Protein AF-A0A2V7Z3J7-F1 (afdb_monomer_lite)

Sequence (137 aa):
MVGSPLYGVGLDGPSNAQALGGIGVHNMFLFTWVGAGVFGFLGLLIMVMSTGTSYIAAYRRSVRHEERTVILALATSFISFLVVALAQPVLFIRYGWVPAALLLPVRALQRARDQVIRREVALDHGILLQRHSKSPS

pLDDT: mean 85.46, std 11.09, range [45.66, 96.56]

Radius of gyration: 24.06 Å; chains: 1; bounding box: 73×1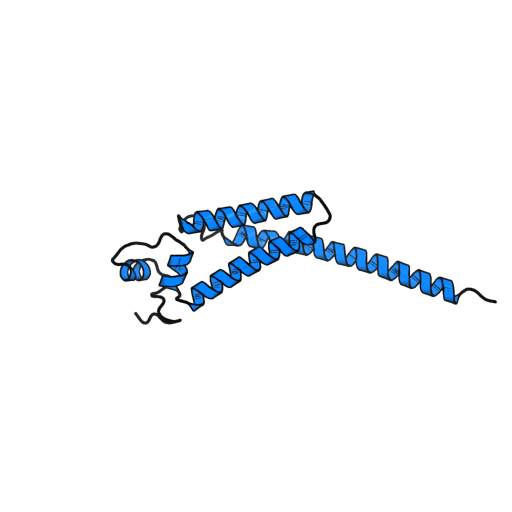6×64 Å

Foldseek 3Di:
DCQDVDRQQALDQVSLCVVVVNDGQFAQLVSQCNHNNPVSNVVVVCVVVVLVVLLVVLCVLDPDPVLNVLSVVLVVVLVVLNVNNRGGPPPPPVPSCPSSVVSVVSVVVSVVVVVVVVVVVVVVVVVVVVVVVPDDD

Structure (mmCIF, N/CA/C/O backbone):
data_AF-A0A2V7Z3J7-F1
#
_entry.id   AF-A0A2V7Z3J7-F1
#
loop_
_atom_site.group_PDB
_atom_site.id
_atom_site.type_symbol
_atom_site.label_atom_id
_atom_site.label_alt_id
_atom_site.label_comp_id
_atom_site.label_asym_id
_atom_site.label_entity_id
_atom_site.label_seq_id
_atom_site.pdbx_PDB_ins_code
_atom_site.Cartn_x
_atom_site.Cartn_y
_atom_site.Cartn_z
_atom_site.occupancy
_atom_site.B_iso_or_equiv
_atom_site.auth_seq_id
_atom_site.auth_comp_id
_atom_site.auth_asym_id
_atom_site.auth_atom_id
_atom_site.pdbx_PDB_model_num
ATOM 1 N N . MET A 1 1 ? 10.899 -7.258 -30.124 1.00 52.91 1 MET A N 1
ATOM 2 C CA . MET A 1 1 ? 10.028 -8.036 -29.215 1.00 52.91 1 MET A CA 1
ATOM 3 C C . MET A 1 1 ? 8.747 -7.242 -29.028 1.00 52.91 1 MET A C 1
ATOM 5 O O . MET A 1 1 ? 8.844 -6.028 -28.904 1.00 52.91 1 MET A O 1
ATOM 9 N N . VAL A 1 2 ? 7.568 -7.863 -29.139 1.00 45.66 2 VAL A N 1
ATOM 10 C CA . VAL A 1 2 ? 6.286 -7.129 -29.140 1.00 45.66 2 VAL A CA 1
ATOM 11 C C . VAL A 1 2 ? 5.938 -6.727 -27.704 1.00 45.66 2 VAL A C 1
ATOM 13 O O . VAL A 1 2 ? 5.271 -7.466 -26.989 1.00 45.66 2 VAL A O 1
ATOM 16 N N . GLY A 1 3 ? 6.450 -5.577 -27.265 1.00 59.88 3 GLY A N 1
ATOM 17 C CA . GLY A 1 3 ? 6.046 -4.945 -26.014 1.00 59.88 3 GLY A CA 1
ATOM 18 C C . GLY A 1 3 ? 4.669 -4.310 -26.171 1.00 59.88 3 GLY A C 1
ATOM 19 O O . GLY A 1 3 ? 4.458 -3.571 -27.129 1.00 59.88 3 GLY A O 1
ATOM 20 N N . SER A 1 4 ? 3.714 -4.645 -25.303 1.00 58.97 4 SER A N 1
ATOM 21 C CA . SER A 1 4 ? 2.326 -4.152 -25.353 1.00 58.97 4 SER A CA 1
ATOM 22 C C . SER A 1 4 ? 1.479 -4.642 -24.155 1.00 58.97 4 SER A C 1
ATOM 24 O O . SER A 1 4 ? 0.905 -5.721 -24.241 1.00 58.97 4 SER A O 1
ATOM 26 N N . PRO A 1 5 ? 1.394 -3.935 -23.013 1.00 61.47 5 PRO A N 1
ATOM 27 C CA . PRO A 1 5 ? 0.197 -3.189 -22.597 1.00 61.47 5 PRO A CA 1
ATOM 28 C C . PRO A 1 5 ? 0.411 -1.733 -22.101 1.00 61.47 5 PRO A C 1
ATOM 30 O O . PRO A 1 5 ? 0.537 -1.426 -20.914 1.00 61.47 5 PRO A O 1
ATOM 33 N N . LEU A 1 6 ? 0.292 -0.739 -22.973 1.00 55.09 6 LEU A 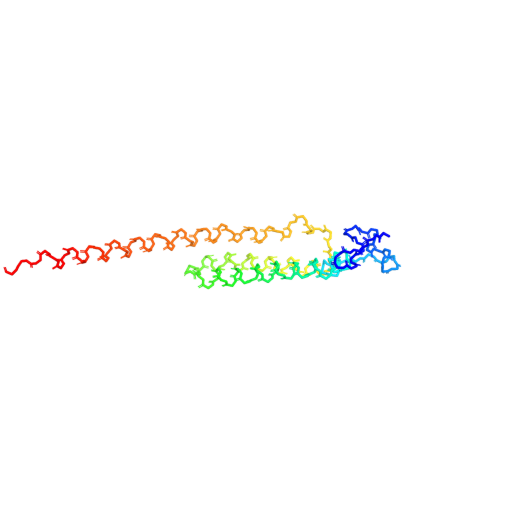N 1
ATOM 34 C CA . LEU A 1 6 ? 1.049 -0.665 -24.210 1.00 55.09 6 LEU A CA 1
ATOM 35 C C . LEU A 1 6 ? 2.544 -1.017 -24.032 1.00 55.09 6 LEU A C 1
ATOM 37 O O . LEU A 1 6 ? 2.968 -1.969 -23.407 1.00 55.09 6 LEU A O 1
ATOM 41 N N . TYR A 1 7 ? 3.404 -0.188 -24.573 1.00 65.19 7 TYR A N 1
ATOM 42 C CA . TYR A 1 7 ? 4.714 -0.622 -25.046 1.00 65.19 7 TYR A CA 1
ATOM 43 C C . TYR A 1 7 ? 5.815 -0.726 -23.985 1.00 65.19 7 TYR A C 1
ATOM 45 O O . TYR A 1 7 ? 6.975 -0.436 -24.258 1.00 65.19 7 TYR A O 1
ATOM 53 N N . GLY A 1 8 ? 5.460 -1.197 -22.792 1.00 81.75 8 GLY A N 1
ATOM 54 C CA . GLY A 1 8 ? 6.413 -1.819 -21.899 1.00 81.75 8 GLY A CA 1
ATOM 55 C C . GLY A 1 8 ? 7.276 -2.821 -22.663 1.00 81.75 8 GLY A C 1
ATOM 56 O O . GLY A 1 8 ? 6.760 -3.624 -23.442 1.00 81.75 8 GLY A O 1
ATOM 57 N N . VAL A 1 9 ? 8.588 -2.736 -22.485 1.00 89.19 9 VAL A N 1
ATOM 58 C CA . VAL A 1 9 ? 9.562 -3.472 -23.307 1.00 89.19 9 VAL A CA 1
ATOM 59 C C . VAL A 1 9 ? 9.789 -4.904 -22.828 1.00 89.19 9 VAL A C 1
ATOM 61 O O . VAL A 1 9 ? 10.494 -5.659 -23.488 1.00 89.19 9 VAL A O 1
ATOM 64 N N . GLY A 1 10 ? 9.168 -5.282 -21.709 1.00 85.88 10 GLY A N 1
ATOM 65 C CA . GLY A 1 10 ? 9.416 -6.525 -20.989 1.00 85.88 10 GLY A CA 1
ATOM 66 C C . GLY A 1 10 ? 9.838 -6.242 -19.549 1.00 85.88 10 GLY A C 1
ATOM 67 O O . GLY A 1 10 ? 10.507 -5.254 -19.259 1.00 85.88 10 GLY A O 1
ATOM 68 N N . LEU A 1 11 ? 9.426 -7.103 -18.616 1.00 83.75 11 LEU A N 1
ATOM 69 C CA . LEU A 1 11 ? 9.833 -7.031 -17.204 1.00 83.75 11 LEU A CA 1
ATOM 70 C C . LEU A 1 11 ? 11.184 -7.715 -16.940 1.00 83.75 11 LEU A C 1
ATOM 72 O O . LEU A 1 11 ? 11.573 -7.909 -15.790 1.00 83.75 11 LEU A O 1
ATOM 76 N N . ASP A 1 12 ? 11.905 -8.094 -17.990 1.00 83.44 12 ASP A N 1
ATOM 77 C CA . ASP A 1 12 ? 13.259 -8.609 -17.898 1.00 83.44 12 ASP A CA 1
ATOM 78 C C . ASP A 1 12 ? 14.286 -7.463 -17.919 1.00 83.44 12 ASP A C 1
ATOM 80 O O . ASP A 1 12 ? 14.109 -6.417 -18.553 1.00 83.44 12 ASP A O 1
ATOM 84 N N . GLY A 1 13 ? 15.371 -7.650 -17.165 1.00 77.44 13 GLY A N 1
ATOM 85 C CA . GLY A 1 13 ? 16.470 -6.685 -17.081 1.00 77.44 13 GLY A CA 1
ATOM 86 C C . GLY A 1 13 ? 17.099 -6.345 -18.442 1.00 77.44 13 GLY A C 1
ATOM 87 O O . GLY A 1 13 ? 17.301 -5.158 -18.701 1.00 77.44 13 GLY A O 1
ATOM 88 N N . PRO A 1 14 ? 17.376 -7.331 -19.322 1.00 83.81 14 PRO A N 1
ATOM 89 C CA . PRO A 1 14 ? 17.954 -7.082 -20.642 1.00 83.81 14 PRO A CA 1
ATOM 90 C C . PRO A 1 14 ? 17.092 -6.187 -21.536 1.00 83.81 14 PRO A C 1
ATOM 92 O O . PRO A 1 14 ? 17.616 -5.218 -22.082 1.00 83.81 14 PRO A O 1
ATOM 95 N N . SER A 1 15 ? 15.784 -6.442 -21.642 1.00 83.50 15 SER A N 1
ATOM 96 C CA . SER A 1 15 ? 14.899 -5.625 -22.483 1.00 83.50 15 SER A CA 1
ATOM 97 C C . SER A 1 15 ? 14.769 -4.189 -21.966 1.00 83.50 15 SER A C 1
ATOM 99 O O . SER A 1 15 ? 14.825 -3.245 -22.756 1.00 83.50 15 SER A O 1
ATOM 101 N N . ASN A 1 16 ? 14.693 -3.996 -20.642 1.00 82.94 16 ASN A N 1
ATOM 102 C CA . ASN A 1 16 ? 14.706 -2.661 -20.027 1.00 82.94 16 ASN A CA 1
ATOM 103 C C . ASN A 1 16 ? 16.023 -1.911 -20.260 1.00 82.94 16 ASN A C 1
ATOM 105 O O . ASN A 1 16 ? 16.005 -0.729 -20.597 1.00 82.94 16 ASN A O 1
ATOM 109 N N . ALA A 1 17 ? 17.165 -2.586 -20.096 1.00 84.88 17 ALA A N 1
ATOM 110 C CA . ALA A 1 17 ? 18.469 -1.975 -20.331 1.00 84.88 17 ALA A CA 1
ATOM 111 C C . ALA A 1 17 ? 18.643 -1.602 -21.810 1.00 84.88 17 ALA A C 1
ATOM 113 O O . ALA A 1 17 ? 19.098 -0.504 -22.121 1.00 84.88 17 ALA A O 1
ATOM 114 N N . GLN A 1 18 ? 18.225 -2.474 -22.732 1.00 87.12 18 GLN A N 1
ATOM 115 C CA . GLN A 1 18 ? 18.295 -2.216 -24.169 1.00 87.12 18 GLN A CA 1
ATOM 116 C C . GLN A 1 18 ? 17.438 -1.010 -24.580 1.00 87.12 18 GLN A C 1
ATOM 118 O O . GLN A 1 18 ? 17.880 -0.196 -25.390 1.00 87.12 18 GLN A O 1
ATOM 123 N N . ALA A 1 19 ? 16.256 -0.847 -23.981 1.00 84.19 19 ALA A N 1
ATOM 124 C CA . ALA A 1 19 ? 15.366 0.282 -24.244 1.00 84.19 19 ALA A CA 1
ATOM 125 C C . ALA A 1 19 ? 15.927 1.646 -23.804 1.00 84.19 19 ALA A C 1
ATOM 127 O O . ALA A 1 19 ? 15.494 2.678 -24.313 1.00 84.19 19 ALA A O 1
ATOM 128 N N . LEU A 1 20 ? 16.898 1.659 -22.889 1.00 84.44 20 LEU A N 1
ATOM 129 C CA . LEU A 1 20 ? 17.519 2.871 -22.345 1.00 84.44 20 LEU A CA 1
ATOM 130 C C . LEU A 1 20 ? 18.992 3.020 -22.747 1.00 84.44 20 LEU A C 1
ATOM 132 O O . LEU A 1 20 ? 19.764 3.686 -22.060 1.00 84.44 20 LEU A O 1
ATOM 136 N N . GLY A 1 21 ? 19.400 2.395 -23.854 1.00 84.56 21 GLY A N 1
ATOM 137 C CA . GLY A 1 21 ? 20.757 2.541 -24.392 1.00 84.56 21 GLY A CA 1
ATOM 138 C C . GLY A 1 21 ? 21.830 1.783 -23.603 1.00 84.56 21 GLY A C 1
ATOM 139 O O . GLY A 1 21 ? 22.980 2.207 -23.566 1.00 84.56 21 GLY A O 1
ATOM 140 N N . GLY A 1 22 ? 21.463 0.672 -22.961 1.00 84.06 22 GLY A N 1
ATOM 141 C CA . GLY A 1 22 ? 22.355 -0.179 -22.166 1.00 84.06 22 GLY A CA 1
ATOM 142 C C . GLY A 1 22 ? 22.412 0.176 -20.678 1.00 84.06 22 GLY A C 1
ATOM 143 O O . GLY A 1 22 ? 23.115 -0.494 -19.923 1.00 84.06 22 GLY A O 1
ATOM 144 N N . ILE A 1 23 ? 21.668 1.195 -20.237 1.00 82.62 23 ILE A N 1
ATOM 145 C CA . ILE A 1 23 ? 21.633 1.635 -18.838 1.00 82.62 23 ILE A CA 1
ATOM 146 C C . ILE A 1 23 ? 20.521 0.888 -18.093 1.00 82.62 23 ILE A C 1
ATOM 148 O O . ILE A 1 23 ? 19.349 0.955 -18.460 1.00 82.62 23 ILE A O 1
ATOM 152 N N . GLY A 1 24 ? 20.881 0.182 -17.020 1.00 81.00 24 GLY A N 1
ATOM 153 C CA . GLY A 1 24 ? 19.912 -0.484 -16.150 1.00 81.00 24 GLY A CA 1
ATOM 154 C C . GLY A 1 24 ? 19.062 0.511 -15.351 1.00 81.00 24 GLY A C 1
ATOM 155 O O . GLY A 1 24 ? 19.572 1.492 -14.809 1.00 81.00 24 GLY A O 1
ATOM 156 N N . VAL A 1 25 ? 17.758 0.244 -15.227 1.00 83.62 25 VAL A N 1
ATOM 157 C CA . VAL A 1 25 ? 16.859 1.048 -14.382 1.00 83.62 25 VAL A CA 1
ATOM 158 C C . VAL A 1 25 ? 16.934 0.579 -12.937 1.00 83.62 25 VAL A C 1
ATOM 160 O O . VAL A 1 25 ? 16.517 -0.533 -12.617 1.00 83.62 25 VAL A O 1
ATOM 163 N N . HIS A 1 26 ? 17.408 1.452 -12.046 1.00 83.38 26 HIS A N 1
ATOM 164 C CA . HIS A 1 26 ? 17.516 1.165 -10.610 1.00 83.38 26 HIS A CA 1
ATOM 165 C C . HIS A 1 26 ? 16.347 1.693 -9.758 1.00 83.38 26 HIS A C 1
ATOM 167 O O . HIS A 1 26 ? 16.365 1.599 -8.535 1.00 83.38 26 HIS A O 1
ATOM 173 N N . ASN A 1 27 ? 15.302 2.211 -10.394 1.00 87.81 27 ASN A N 1
ATOM 174 C CA . ASN A 1 27 ? 14.118 2.737 -9.726 1.00 87.81 27 ASN A CA 1
ATOM 175 C C . ASN A 1 27 ? 12.915 1.838 -10.030 1.00 87.81 27 ASN A C 1
ATOM 177 O O . ASN A 1 27 ? 12.572 1.654 -11.194 1.00 87.81 27 ASN A O 1
ATOM 181 N N . MET A 1 28 ? 12.256 1.295 -9.004 1.00 87.44 28 MET A N 1
ATOM 182 C CA . MET A 1 28 ? 11.142 0.350 -9.167 1.00 87.44 28 MET A CA 1
ATOM 183 C C . MET A 1 28 ? 9.979 0.926 -9.990 1.00 87.44 28 MET A C 1
ATOM 185 O O . MET A 1 28 ? 9.367 0.211 -10.784 1.00 87.44 28 MET A O 1
ATOM 189 N N . PHE A 1 29 ? 9.677 2.212 -9.822 1.00 89.25 29 PHE A N 1
ATOM 190 C CA . PHE A 1 29 ? 8.582 2.878 -10.523 1.00 89.25 29 PHE A CA 1
ATOM 191 C C . PHE A 1 29 ? 8.908 3.059 -12.003 1.00 89.25 29 PHE A C 1
ATOM 193 O O . PHE A 1 29 ? 8.096 2.697 -12.853 1.00 89.25 29 PHE A O 1
ATOM 200 N N . LEU A 1 30 ? 10.118 3.536 -12.311 1.00 89.38 30 LEU A N 1
ATOM 201 C CA . LEU A 1 30 ? 10.594 3.650 -13.690 1.00 89.38 30 LEU A CA 1
ATOM 202 C C . LEU A 1 30 ? 10.733 2.275 -14.345 1.00 89.38 30 LEU A C 1
ATOM 204 O O . LEU A 1 30 ? 10.335 2.112 -15.490 1.00 89.38 30 LEU A O 1
ATOM 208 N N . PHE A 1 31 ? 11.225 1.274 -13.616 1.00 89.00 31 PHE A N 1
ATOM 209 C CA . PHE A 1 31 ? 11.346 -0.097 -14.109 1.00 89.00 31 PHE A CA 1
ATOM 210 C C . PHE A 1 31 ? 9.975 -0.674 -14.472 1.00 89.00 31 PHE A C 1
ATOM 212 O O . PHE A 1 31 ? 9.801 -1.263 -15.533 1.00 89.00 31 PHE A O 1
ATOM 219 N N . THR A 1 32 ? 8.973 -0.457 -13.617 1.00 90.56 32 THR A N 1
ATOM 220 C CA . THR A 1 32 ? 7.603 -0.920 -13.870 1.00 90.56 32 THR A CA 1
ATOM 221 C C . THR A 1 32 ? 6.969 -0.168 -15.037 1.00 90.56 32 THR A C 1
ATOM 223 O O . THR A 1 32 ? 6.303 -0.784 -15.864 1.00 90.56 32 THR A O 1
ATOM 226 N N . TRP A 1 33 ? 7.201 1.143 -15.146 1.00 91.94 33 TRP A N 1
ATOM 227 C CA . TRP A 1 33 ? 6.725 1.936 -16.278 1.00 91.94 33 TRP A CA 1
ATOM 228 C C . TRP A 1 33 ? 7.351 1.462 -17.590 1.00 91.94 33 TRP A C 1
ATOM 230 O O . TRP A 1 33 ? 6.627 1.144 -18.530 1.00 91.94 33 TRP A O 1
ATOM 240 N N . VAL A 1 34 ? 8.682 1.427 -17.676 1.00 90.88 34 VAL A N 1
ATOM 241 C CA . VAL A 1 34 ? 9.402 1.086 -18.912 1.00 90.88 34 VAL A CA 1
ATOM 242 C C . VAL A 1 34 ? 9.185 -0.382 -19.271 1.00 90.88 34 VAL A C 1
ATOM 244 O O . VAL A 1 34 ? 9.018 -0.693 -20.445 1.00 90.88 34 VAL A O 1
ATOM 247 N N . GLY A 1 35 ? 9.101 -1.279 -18.286 1.00 90.06 35 GLY A N 1
ATOM 248 C CA . GLY A 1 35 ? 8.959 -2.712 -18.519 1.00 90.06 35 GLY A CA 1
ATOM 249 C C . GLY A 1 35 ? 7.526 -3.184 -18.767 1.00 90.06 35 GLY A C 1
ATOM 250 O O . GLY A 1 35 ? 7.282 -3.902 -19.734 1.00 90.06 35 GLY A O 1
ATOM 251 N N . ALA A 1 36 ? 6.570 -2.784 -17.922 1.00 90.00 36 ALA A N 1
ATOM 252 C CA . ALA A 1 36 ? 5.168 -3.220 -18.004 1.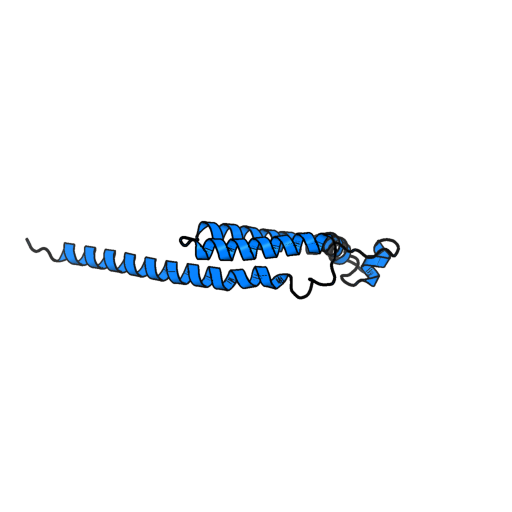00 90.00 36 ALA A CA 1
ATOM 253 C C . ALA A 1 36 ? 4.226 -2.189 -18.645 1.00 90.00 36 ALA A C 1
ATOM 255 O O . ALA A 1 36 ? 3.033 -2.457 -18.799 1.00 90.00 36 ALA A O 1
ATOM 256 N N . GLY A 1 37 ? 4.738 -1.019 -19.026 1.00 92.44 37 GLY A N 1
ATOM 257 C CA . GLY A 1 37 ? 3.954 0.035 -19.651 1.00 92.44 37 GLY A CA 1
ATOM 258 C C . GLY A 1 37 ? 3.046 0.770 -18.665 1.00 92.44 37 GLY A C 1
ATOM 259 O O . GLY A 1 37 ? 3.114 0.620 -17.441 1.00 92.44 37 GLY A O 1
ATOM 260 N N . VAL A 1 38 ? 2.152 1.584 -19.225 1.00 93.44 38 VAL A N 1
ATOM 261 C CA . VAL A 1 38 ? 1.254 2.447 -18.447 1.00 93.44 38 VAL A CA 1
ATOM 262 C C . VAL A 1 38 ? 0.312 1.649 -17.542 1.00 93.44 38 VAL A C 1
ATOM 264 O O . VAL A 1 38 ? 0.052 2.069 -16.417 1.00 93.44 38 VAL A O 1
ATOM 267 N N . PHE A 1 39 ? -0.166 0.479 -17.982 1.00 91.81 39 PHE A N 1
ATOM 268 C CA . PHE A 1 39 ? -1.088 -0.326 -17.179 1.00 91.81 39 PHE A CA 1
ATOM 269 C C . PHE A 1 39 ? -0.391 -0.973 -15.982 1.00 91.81 39 PHE A C 1
ATOM 271 O O . PHE A 1 39 ? -0.947 -0.965 -14.883 1.00 91.81 39 PHE A O 1
ATOM 278 N N . GLY A 1 40 ? 0.845 -1.454 -16.154 1.00 90.81 40 GLY A N 1
ATOM 279 C CA . GLY A 1 40 ? 1.651 -1.939 -15.033 1.00 90.81 40 GLY A CA 1
ATOM 280 C C . GLY A 1 40 ? 1.938 -0.835 -14.016 1.00 90.81 40 GLY A C 1
ATOM 281 O O . GLY A 1 40 ? 1.774 -1.035 -12.811 1.00 90.81 40 GLY A O 1
ATOM 282 N N . PHE A 1 41 ? 2.288 0.359 -14.498 1.00 92.44 41 PHE A N 1
ATOM 283 C CA . PHE A 1 41 ? 2.538 1.512 -13.638 1.00 92.44 41 PHE A CA 1
ATOM 284 C C . PHE A 1 41 ? 1.287 1.957 -12.866 1.00 92.44 41 PHE A C 1
ATOM 286 O O . PHE A 1 41 ? 1.350 2.155 -11.653 1.00 92.44 41 PHE A O 1
ATOM 293 N N . LEU A 1 42 ? 0.131 2.050 -13.529 1.00 95.25 42 LEU A N 1
ATOM 294 C CA . LEU A 1 42 ? -1.140 2.369 -12.873 1.00 95.25 42 LEU A CA 1
ATOM 295 C C . LEU A 1 42 ? -1.521 1.318 -11.825 1.00 95.25 42 LEU A C 1
ATOM 297 O O . LEU A 1 42 ? -1.933 1.683 -10.725 1.00 95.25 42 LEU A O 1
ATOM 301 N N . GLY A 1 43 ? -1.341 0.029 -12.128 1.00 93.75 43 GLY A N 1
ATOM 302 C CA . GLY A 1 43 ? -1.552 -1.051 -11.164 1.00 93.75 43 GLY A CA 1
ATOM 303 C C . GLY A 1 43 ? -0.686 -0.881 -9.913 1.00 93.75 43 GLY A C 1
ATOM 304 O O . GLY A 1 43 ? -1.200 -0.944 -8.795 1.00 93.75 43 GLY A O 1
ATOM 305 N N . LEU A 1 44 ? 0.602 -0.569 -10.091 1.00 92.06 44 LEU A N 1
ATOM 306 C CA . LEU A 1 44 ? 1.516 -0.278 -8.985 1.00 92.06 44 LEU A CA 1
ATOM 307 C C . LEU A 1 44 ? 1.050 0.928 -8.156 1.00 92.06 44 LEU A C 1
ATOM 309 O O . LEU A 1 44 ? 1.006 0.845 -6.928 1.00 92.06 44 LEU A O 1
ATOM 313 N N . LEU A 1 45 ? 0.661 2.032 -8.802 1.00 94.56 45 LEU A N 1
ATOM 314 C CA . LEU A 1 45 ? 0.149 3.215 -8.105 1.00 94.56 45 LEU A CA 1
ATOM 315 C C . LEU A 1 45 ? -1.111 2.895 -7.297 1.00 94.56 45 LEU A C 1
ATOM 317 O O . LEU A 1 45 ? -1.202 3.271 -6.130 1.00 94.56 45 LEU A O 1
ATOM 321 N N . ILE A 1 46 ? -2.056 2.153 -7.878 1.00 96.50 46 ILE A N 1
ATOM 322 C CA . ILE A 1 46 ? -3.271 1.715 -7.182 1.00 96.50 46 ILE A CA 1
ATOM 323 C C . ILE A 1 46 ? -2.909 0.854 -5.967 1.00 96.50 46 ILE A C 1
ATOM 325 O O . ILE A 1 46 ? -3.473 1.062 -4.894 1.00 96.50 46 ILE A O 1
ATOM 329 N N . MET A 1 47 ? -1.948 -0.067 -6.087 1.00 92.62 47 MET A N 1
ATOM 330 C CA . MET A 1 47 ? -1.491 -0.891 -4.962 1.00 92.62 47 MET A CA 1
ATOM 331 C C . MET A 1 47 ? -0.874 -0.050 -3.838 1.00 92.62 47 MET A C 1
ATOM 333 O O . MET A 1 47 ? -1.227 -0.238 -2.670 1.00 92.62 47 MET A O 1
ATOM 337 N N . VAL A 1 48 ? 0.001 0.903 -4.170 1.00 92.94 48 VAL A N 1
ATOM 338 C CA . VAL A 1 48 ? 0.630 1.802 -3.187 1.00 92.94 48 VAL A CA 1
ATOM 339 C C . VAL A 1 48 ? -0.424 2.666 -2.494 1.00 92.94 48 VAL A C 1
ATOM 341 O O . VAL A 1 48 ? -0.461 2.729 -1.265 1.00 92.94 48 VAL A O 1
ATOM 344 N N . MET A 1 49 ? -1.338 3.267 -3.258 1.00 95.62 49 MET A N 1
ATOM 345 C CA . MET A 1 49 ? -2.400 4.124 -2.725 1.00 95.62 49 MET A CA 1
ATOM 346 C C . MET A 1 49 ? -3.417 3.338 -1.887 1.00 95.62 49 MET A C 1
ATOM 348 O O . MET A 1 49 ? -3.812 3.786 -0.810 1.00 95.62 49 MET A O 1
ATOM 352 N N . SER A 1 50 ? -3.817 2.143 -2.324 1.00 95.25 50 SER A N 1
ATOM 353 C CA . SER A 1 50 ? -4.697 1.237 -1.569 1.00 95.25 50 SER A CA 1
ATOM 354 C C . SER A 1 50 ? -4.066 0.799 -0.242 1.00 95.25 50 SER A C 1
ATOM 356 O O . SER A 1 50 ? -4.725 0.748 0.804 1.00 95.25 50 SER A O 1
ATOM 358 N N . THR A 1 51 ? -2.756 0.557 -0.249 1.00 93.50 51 THR A N 1
ATOM 359 C CA . THR A 1 51 ? -1.996 0.230 0.960 1.00 93.50 51 THR A CA 1
ATOM 360 C C . THR A 1 51 ? -1.914 1.438 1.898 1.00 93.50 51 THR A C 1
ATOM 362 O O . THR A 1 51 ? -2.249 1.327 3.077 1.00 93.50 51 THR A O 1
ATOM 365 N N . GLY A 1 52 ? -1.570 2.623 1.383 1.00 95.31 52 GLY A N 1
ATOM 366 C CA . GLY A 1 52 ? -1.501 3.860 2.169 1.00 95.31 52 GLY A CA 1
ATOM 367 C C . GLY A 1 52 ? -2.845 4.247 2.795 1.00 95.31 52 GLY A C 1
ATOM 368 O O . GLY A 1 52 ? -2.941 4.481 4.001 1.00 95.31 52 GLY A O 1
ATOM 369 N N . THR A 1 53 ? -3.921 4.225 2.008 1.00 96.50 53 THR A N 1
ATOM 370 C CA . THR A 1 53 ? -5.290 4.452 2.508 1.00 96.50 53 THR A CA 1
ATOM 371 C C . THR A 1 53 ? -5.709 3.407 3.542 1.00 96.50 53 THR A C 1
ATOM 373 O O . THR A 1 53 ? -6.396 3.741 4.510 1.00 96.50 53 THR A O 1
ATOM 376 N N . SER A 1 54 ? -5.247 2.160 3.409 1.00 95.25 54 SER A N 1
ATOM 377 C CA . SER A 1 54 ? -5.473 1.114 4.407 1.00 95.25 54 SER A CA 1
ATOM 378 C C . SER A 1 54 ? -4.774 1.400 5.737 1.00 95.25 54 SER A C 1
ATOM 380 O O . SER A 1 54 ? -5.403 1.198 6.778 1.00 95.25 54 SER A O 1
ATOM 382 N N . TYR A 1 55 ? -3.539 1.914 5.727 1.00 95.94 55 TYR A N 1
ATOM 383 C CA . TYR A 1 55 ? -2.849 2.363 6.943 1.00 95.94 55 TYR A CA 1
ATOM 384 C C . TYR A 1 55 ? -3.577 3.531 7.607 1.00 95.94 55 TYR A C 1
ATOM 386 O O . TYR A 1 55 ? -3.835 3.483 8.808 1.00 95.94 55 TYR A O 1
ATOM 394 N N . ILE A 1 56 ? -3.988 4.541 6.832 1.00 96.56 56 ILE A N 1
ATOM 395 C CA . ILE A 1 56 ? -4.749 5.692 7.347 1.00 96.56 56 ILE A CA 1
ATOM 396 C C . ILE A 1 56 ? -6.058 5.221 7.993 1.00 96.56 56 ILE A C 1
ATOM 398 O O . ILE A 1 56 ? -6.402 5.642 9.098 1.00 96.56 56 ILE A O 1
ATOM 402 N N . ALA A 1 57 ? -6.786 4.319 7.330 1.00 95.00 57 ALA A N 1
ATOM 403 C CA . ALA A 1 57 ? -8.027 3.765 7.857 1.00 95.00 57 ALA A CA 1
ATOM 404 C C . ALA A 1 57 ? -7.802 2.939 9.134 1.00 95.00 57 ALA A C 1
ATOM 406 O O . ALA A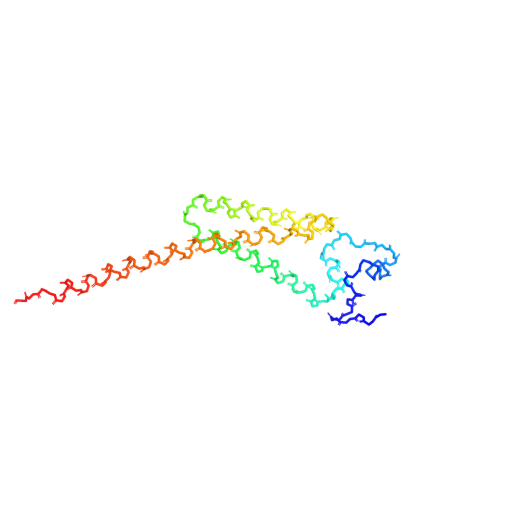 1 57 ? -8.582 3.063 10.077 1.00 95.00 57 ALA A O 1
ATOM 407 N N . ALA A 1 58 ? -6.751 2.115 9.184 1.00 94.50 58 ALA A N 1
ATOM 408 C CA . ALA A 1 58 ? -6.404 1.337 10.372 1.00 94.50 58 ALA A CA 1
ATOM 409 C C . ALA A 1 58 ? -6.011 2.248 11.545 1.00 94.50 58 ALA A C 1
ATOM 411 O O . ALA A 1 58 ? -6.480 2.048 12.666 1.00 94.50 58 ALA A O 1
ATOM 412 N N . TYR A 1 59 ? -5.216 3.287 11.283 1.00 95.88 59 TYR A N 1
ATOM 413 C CA . TYR A 1 59 ? -4.807 4.270 12.283 1.00 95.88 59 TYR A CA 1
ATOM 414 C C . TYR A 1 59 ? -6.016 5.007 12.871 1.00 95.88 59 TYR A C 1
ATOM 416 O O . TYR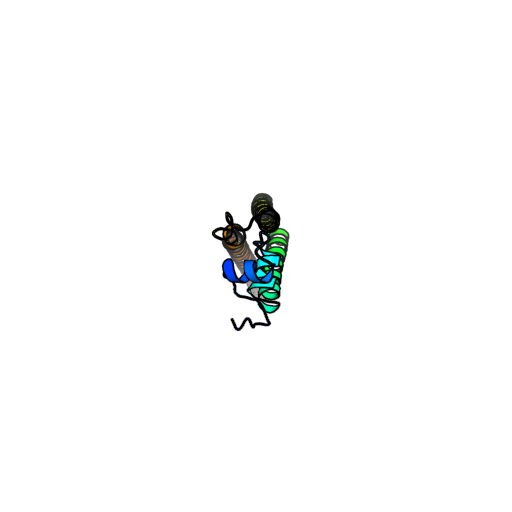 A 1 59 ? -6.184 5.054 14.087 1.00 95.88 59 TYR A O 1
ATOM 424 N N . ARG A 1 60 ? -6.925 5.501 12.017 1.00 94.94 60 ARG A N 1
ATOM 425 C CA . ARG A 1 60 ? -8.150 6.203 12.446 1.00 94.94 60 ARG A CA 1
ATOM 426 C C . ARG A 1 60 ? -9.094 5.337 13.290 1.00 94.94 60 ARG A C 1
ATOM 428 O O . ARG A 1 60 ? -9.824 5.878 14.109 1.00 94.94 60 ARG A O 1
ATOM 435 N N . ARG A 1 61 ? -9.084 4.012 13.106 1.00 92.88 61 ARG A N 1
ATOM 436 C CA . ARG A 1 61 ? -9.886 3.050 13.895 1.00 92.88 61 ARG A CA 1
ATOM 437 C C . ARG A 1 61 ? -9.205 2.584 15.183 1.00 92.88 61 ARG A C 1
ATOM 439 O O . ARG A 1 61 ? -9.796 1.831 15.959 1.00 92.88 61 ARG A O 1
ATOM 446 N N . SER A 1 62 ? -7.958 2.983 15.405 1.00 92.38 62 SER A N 1
ATOM 447 C CA . SER A 1 62 ? -7.191 2.531 16.561 1.00 92.38 62 SER A CA 1
ATOM 448 C C . SER A 1 62 ? -7.591 3.307 17.807 1.00 92.38 62 SER A C 1
ATOM 450 O O . SER A 1 62 ? -7.428 4.531 17.885 1.00 92.38 62 SER A O 1
ATOM 452 N N . VAL A 1 63 ? -8.094 2.567 18.792 1.00 91.06 63 VAL A N 1
ATOM 453 C CA . VAL A 1 63 ? -8.521 3.106 20.090 1.00 91.06 63 VAL A CA 1
ATOM 454 C C . VAL A 1 63 ? -7.355 3.072 21.077 1.00 91.06 63 VAL A C 1
ATOM 456 O O . VAL A 1 63 ? -7.189 3.996 21.867 1.00 91.06 63 VAL A O 1
ATOM 459 N N . ARG A 1 64 ? -6.509 2.036 20.998 1.00 91.38 64 ARG A N 1
ATOM 460 C CA . ARG A 1 64 ? -5.369 1.834 21.900 1.00 91.38 64 ARG A CA 1
ATOM 461 C C . ARG A 1 64 ? -4.098 2.481 21.354 1.00 91.38 64 ARG A C 1
ATOM 463 O O . ARG A 1 64 ? -3.868 2.493 20.145 1.00 91.38 64 ARG A O 1
ATOM 470 N N . HIS A 1 65 ? -3.255 2.980 22.256 1.00 92.19 65 HIS A N 1
ATOM 471 C CA . HIS A 1 65 ? -1.964 3.570 21.896 1.00 92.19 65 HIS A CA 1
ATOM 472 C C . HIS A 1 65 ? -1.033 2.543 21.231 1.00 92.19 65 HIS A C 1
ATOM 474 O O . HIS A 1 65 ? -0.463 2.826 20.185 1.00 92.19 65 HIS A O 1
ATOM 480 N N . GLU A 1 66 ? -0.971 1.323 21.765 1.00 91.50 66 GLU A N 1
ATOM 481 C CA . GLU A 1 66 ? -0.157 0.224 21.225 1.00 91.50 66 GLU A CA 1
ATOM 482 C C . GLU A 1 66 ? -0.511 -0.115 19.768 1.00 91.50 66 GLU A C 1
ATOM 484 O O . GLU A 1 66 ? 0.378 -0.264 18.932 1.00 91.50 66 GLU A O 1
ATOM 489 N N . GLU A 1 67 ? -1.809 -0.156 19.432 1.00 91.81 67 GLU A N 1
ATOM 490 C CA . GLU A 1 67 ? -2.282 -0.372 18.056 1.00 91.81 67 GLU A CA 1
ATOM 491 C C . GLU A 1 67 ? -1.753 0.718 17.118 1.00 91.81 67 GLU A C 1
ATOM 493 O O . GLU A 1 67 ? -1.250 0.417 16.035 1.00 91.81 67 GLU A O 1
ATOM 498 N N . ARG A 1 68 ? -1.821 1.986 17.547 1.00 94.38 68 ARG A N 1
ATOM 499 C CA . ARG A 1 68 ? -1.307 3.122 16.769 1.00 94.38 68 ARG A CA 1
ATOM 500 C C . ARG A 1 68 ? 0.194 3.006 16.558 1.00 94.38 68 ARG A C 1
ATOM 502 O O . ARG A 1 68 ? 0.643 3.197 15.434 1.00 94.38 68 ARG A O 1
ATOM 509 N N . THR A 1 69 ? 0.947 2.661 17.598 1.00 95.12 69 THR A N 1
ATOM 510 C CA . THR A 1 69 ? 2.403 2.498 17.521 1.00 95.12 69 THR A CA 1
ATOM 511 C C . THR A 1 69 ? 2.790 1.397 16.538 1.00 95.12 69 THR A C 1
ATOM 513 O O . THR A 1 69 ? 3.636 1.628 15.678 1.00 95.12 69 THR A O 1
ATOM 516 N N . VAL A 1 70 ? 2.125 0.237 16.583 1.00 94.50 70 VAL A N 1
ATOM 517 C CA . VAL A 1 70 ? 2.366 -0.859 15.626 1.00 94.50 70 VAL A CA 1
ATOM 518 C C . VAL A 1 70 ? 2.020 -0.434 14.197 1.00 94.50 70 VAL A C 1
ATOM 520 O O . VAL A 1 70 ? 2.803 -0.664 13.278 1.00 94.50 70 VAL A O 1
ATOM 523 N N . ILE A 1 71 ? 0.878 0.228 13.991 1.00 95.50 71 ILE A N 1
ATOM 524 C CA . ILE A 1 71 ? 0.463 0.707 12.663 1.00 95.50 71 ILE A CA 1
ATOM 525 C C . ILE A 1 71 ? 1.447 1.738 12.113 1.00 95.50 71 ILE A C 1
ATOM 527 O O . ILE A 1 71 ? 1.794 1.663 10.937 1.00 95.50 71 ILE A O 1
ATOM 531 N N . LEU A 1 72 ? 1.910 2.675 12.943 1.00 96.38 72 LEU A N 1
ATOM 532 C CA . LEU A 1 72 ? 2.906 3.671 12.554 1.00 96.38 72 LEU A CA 1
ATOM 533 C C . LEU A 1 72 ? 4.254 3.020 12.242 1.00 96.38 72 LEU A C 1
ATOM 535 O O . LEU A 1 72 ? 4.860 3.369 11.238 1.00 96.38 72 LEU A O 1
ATOM 539 N N . ALA A 1 73 ? 4.704 2.045 13.035 1.00 95.56 73 ALA A N 1
ATOM 540 C CA . ALA A 1 73 ? 5.934 1.306 12.755 1.00 95.56 73 ALA A CA 1
ATOM 541 C C . ALA A 1 73 ? 5.861 0.573 11.404 1.00 95.56 73 ALA A C 1
ATOM 543 O O . ALA A 1 73 ? 6.785 0.667 10.595 1.00 95.56 73 ALA A O 1
ATOM 544 N N . LEU A 1 74 ? 4.736 -0.093 11.117 1.00 95.06 74 LEU A N 1
ATOM 545 C CA . LEU A 1 74 ? 4.499 -0.755 9.832 1.00 95.06 74 LEU A CA 1
ATOM 546 C C . LEU A 1 74 ? 4.406 0.245 8.669 1.00 95.06 74 LEU A C 1
ATOM 548 O O . LEU A 1 74 ? 4.984 0.000 7.612 1.00 95.06 74 LEU A O 1
ATOM 552 N N . ALA A 1 75 ? 3.719 1.375 8.858 1.00 95.12 75 ALA A N 1
ATOM 553 C CA . ALA A 1 75 ? 3.606 2.422 7.846 1.00 95.12 75 ALA A CA 1
ATOM 554 C C . ALA A 1 75 ? 4.973 3.048 7.532 1.00 95.12 75 ALA A C 1
ATOM 556 O O . ALA A 1 75 ? 5.327 3.185 6.365 1.00 95.12 75 ALA A O 1
ATOM 557 N N . THR A 1 76 ? 5.769 3.361 8.557 1.00 95.31 76 THR A N 1
ATOM 558 C CA . THR A 1 76 ? 7.136 3.871 8.397 1.00 95.31 76 THR A CA 1
ATOM 559 C C . THR A 1 76 ? 8.017 2.846 7.696 1.00 95.31 76 THR A C 1
ATOM 561 O O . THR A 1 76 ? 8.713 3.207 6.758 1.00 95.31 76 THR A O 1
ATOM 564 N N . SER A 1 77 ? 7.935 1.562 8.061 1.00 93.19 77 SER A N 1
ATOM 565 C CA . SER A 1 77 ? 8.660 0.488 7.368 1.00 93.19 77 SER A CA 1
ATOM 566 C C . SER A 1 77 ? 8.284 0.399 5.883 1.00 93.19 77 SER A C 1
ATOM 568 O O . SER A 1 77 ? 9.169 0.308 5.032 1.00 93.19 77 SER A O 1
ATOM 570 N N . PHE A 1 78 ? 6.992 0.497 5.552 1.00 92.25 78 PHE A N 1
ATOM 571 C CA . PHE A 1 78 ? 6.524 0.527 4.166 1.00 92.25 78 PHE A CA 1
ATOM 572 C C . PHE A 1 78 ? 7.034 1.762 3.408 1.00 92.25 78 PHE A C 1
ATOM 574 O O . PHE A 1 78 ? 7.512 1.634 2.284 1.00 92.25 78 PHE A O 1
ATOM 581 N N . ILE A 1 79 ? 6.996 2.949 4.023 1.00 93.00 79 ILE A N 1
ATOM 582 C CA . ILE A 1 79 ? 7.520 4.188 3.429 1.00 93.00 79 ILE A CA 1
ATOM 583 C C . ILE A 1 79 ? 9.032 4.086 3.211 1.00 93.00 79 ILE A C 1
ATOM 585 O O . ILE A 1 79 ? 9.505 4.397 2.122 1.00 93.00 79 ILE A O 1
ATOM 589 N N . SER A 1 80 ? 9.790 3.610 4.201 1.00 91.31 80 SER A N 1
ATOM 590 C CA . SER A 1 80 ? 11.229 3.371 4.068 1.00 91.31 80 SER A CA 1
ATOM 591 C C . SER A 1 80 ? 11.524 2.401 2.927 1.00 91.31 80 SER A C 1
ATOM 593 O O . SER A 1 80 ? 12.413 2.669 2.125 1.00 91.31 80 SER A O 1
ATOM 595 N N . PHE A 1 81 ? 10.743 1.324 2.795 1.00 88.06 81 PHE A N 1
ATOM 596 C CA . PHE A 1 81 ? 10.837 0.420 1.650 1.00 88.06 81 PHE A CA 1
ATOM 597 C C . PHE A 1 81 ? 10.594 1.152 0.321 1.00 88.06 81 PHE A C 1
ATOM 599 O O . PHE A 1 81 ? 11.404 1.005 -0.588 1.00 88.06 81 PHE A O 1
ATOM 606 N N . LEU A 1 82 ? 9.538 1.968 0.202 1.00 89.12 82 LEU A N 1
ATOM 607 C CA . LEU A 1 82 ? 9.256 2.724 -1.026 1.00 89.12 82 LEU A CA 1
ATOM 608 C C . LEU A 1 82 ? 10.386 3.697 -1.376 1.00 89.12 82 LEU A C 1
ATOM 610 O O . LEU A 1 82 ? 10.777 3.777 -2.537 1.00 89.12 82 LEU A O 1
ATOM 614 N N . VAL A 1 83 ? 10.933 4.403 -0.382 1.00 90.19 83 VAL A N 1
ATOM 615 C CA . VAL A 1 83 ? 12.063 5.325 -0.570 1.00 90.19 83 VAL A CA 1
ATOM 616 C C . VAL A 1 83 ? 13.292 4.574 -1.071 1.00 90.19 83 VAL A C 1
ATOM 618 O O . VAL A 1 83 ? 13.923 5.001 -2.032 1.00 90.19 83 VAL A O 1
ATOM 621 N N . VAL A 1 84 ? 13.611 3.423 -0.478 1.00 86.44 84 VAL A N 1
ATOM 622 C CA . VAL A 1 84 ? 14.741 2.608 -0.938 1.00 86.44 84 VAL A CA 1
ATOM 623 C C . VAL A 1 84 ? 14.476 2.027 -2.329 1.00 86.44 84 VAL A C 1
ATOM 625 O O . VAL A 1 84 ? 15.378 2.025 -3.164 1.00 86.44 84 VAL A O 1
ATOM 628 N N . ALA A 1 85 ? 13.239 1.628 -2.632 1.00 84.75 85 ALA A N 1
ATOM 629 C CA . ALA A 1 85 ? 12.837 1.131 -3.948 1.00 84.75 85 ALA A CA 1
ATOM 630 C C . ALA A 1 85 ? 12.945 2.191 -5.064 1.00 84.75 85 ALA A C 1
ATOM 632 O O . ALA A 1 85 ? 12.993 1.835 -6.245 1.00 84.75 85 ALA A O 1
ATOM 633 N N . LEU A 1 86 ? 13.021 3.484 -4.720 1.00 84.69 86 LEU A N 1
ATOM 634 C CA . LEU A 1 86 ? 13.341 4.548 -5.678 1.00 84.69 86 LEU A CA 1
ATOM 635 C C . LEU A 1 86 ? 14.824 4.565 -6.076 1.00 84.69 86 LEU A C 1
ATOM 637 O O . LEU A 1 86 ? 15.138 5.040 -7.168 1.00 84.69 86 LEU A O 1
ATOM 641 N N . ALA A 1 87 ? 15.716 4.078 -5.209 1.00 82.44 87 ALA A N 1
ATOM 642 C CA . ALA A 1 87 ? 17.165 4.159 -5.383 1.00 82.44 87 ALA A CA 1
ATOM 643 C C . ALA A 1 87 ? 17.818 2.818 -5.755 1.00 82.44 87 ALA A C 1
ATOM 645 O O . ALA A 1 87 ? 18.803 2.802 -6.492 1.00 82.44 87 ALA A O 1
ATOM 646 N N . GLN A 1 88 ? 17.307 1.695 -5.238 1.00 77.56 88 GLN A N 1
ATOM 647 C CA . GLN A 1 88 ? 17.872 0.366 -5.465 1.00 77.56 88 GLN A CA 1
ATOM 648 C C . GLN A 1 88 ? 16.774 -0.706 -5.583 1.00 77.56 88 GLN A C 1
ATOM 650 O O . GLN A 1 88 ? 16.020 -0.918 -4.632 1.00 77.56 88 GLN A O 1
ATOM 655 N N . PRO A 1 89 ? 16.709 -1.465 -6.696 1.00 64.25 89 PRO A N 1
ATOM 656 C CA . PRO A 1 89 ? 15.623 -2.415 -6.911 1.00 64.25 89 PRO A CA 1
ATOM 657 C C . PRO A 1 89 ? 15.899 -3.790 -6.274 1.00 64.25 89 PRO A C 1
ATOM 659 O O . PRO A 1 89 ? 14.975 -4.478 -5.864 1.00 64.25 89 PRO A O 1
ATOM 662 N N . VAL A 1 90 ? 17.157 -4.227 -6.154 1.00 57.44 90 VAL A N 1
ATOM 663 C CA . VAL A 1 90 ? 17.467 -5.670 -6.053 1.00 57.44 90 VAL A CA 1
ATOM 664 C C . VAL A 1 90 ? 17.236 -6.300 -4.674 1.00 57.44 90 VAL A C 1
ATOM 666 O O . VAL A 1 90 ? 16.761 -7.433 -4.610 1.00 57.44 90 VAL A O 1
ATOM 669 N N . LEU A 1 91 ? 17.531 -5.614 -3.566 1.00 51.59 91 LEU A N 1
ATOM 670 C CA . LEU A 1 91 ? 17.474 -6.260 -2.243 1.00 51.59 91 LEU A CA 1
ATOM 671 C C . LEU A 1 91 ? 16.048 -6.429 -1.699 1.00 51.59 91 LEU A C 1
ATOM 673 O O . LEU A 1 91 ? 15.811 -7.306 -0.870 1.00 51.59 91 LEU A O 1
ATOM 677 N N . PHE A 1 92 ? 15.084 -5.644 -2.189 1.00 53.75 92 PHE A N 1
ATOM 678 C CA . PHE A 1 92 ? 13.765 -5.555 -1.563 1.00 53.75 92 PHE A CA 1
ATOM 679 C C . PHE A 1 92 ? 12.592 -6.067 -2.408 1.00 53.75 92 PHE A C 1
ATOM 681 O O . PHE A 1 92 ? 11.496 -6.210 -1.865 1.00 53.75 92 PHE A O 1
ATOM 688 N N . ILE A 1 93 ? 12.787 -6.440 -3.682 1.00 63.84 93 ILE A N 1
ATOM 689 C CA . ILE A 1 93 ? 11.702 -7.007 -4.517 1.00 63.84 93 ILE A CA 1
ATOM 690 C C . ILE A 1 93 ? 11.055 -8.232 -3.849 1.00 63.84 93 ILE A C 1
ATOM 692 O O . ILE A 1 93 ? 9.842 -8.409 -3.924 1.00 63.84 93 ILE A O 1
ATOM 696 N N . ARG A 1 94 ? 11.836 -9.052 -3.131 1.00 72.31 94 ARG A N 1
ATOM 697 C CA . ARG A 1 94 ? 11.318 -10.265 -2.475 1.00 72.31 94 ARG A CA 1
ATOM 698 C C . ARG A 1 94 ? 10.477 -9.996 -1.230 1.00 72.31 94 ARG A C 1
ATOM 700 O O . ARG A 1 94 ? 9.651 -10.839 -0.897 1.00 72.31 94 ARG A O 1
ATOM 707 N N . TYR A 1 95 ? 10.678 -8.866 -0.552 1.00 80.75 95 TYR A N 1
ATOM 708 C CA . TYR A 1 95 ? 10.100 -8.609 0.775 1.00 80.75 95 TYR A CA 1
ATOM 709 C C . TYR A 1 95 ? 9.257 -7.332 0.855 1.00 80.75 95 TYR A C 1
ATOM 711 O O . TYR A 1 95 ? 8.692 -7.042 1.906 1.00 80.75 95 TYR A O 1
ATOM 719 N N . GLY A 1 96 ? 9.103 -6.588 -0.245 1.00 76.81 96 GLY A N 1
ATOM 720 C CA . GLY A 1 96 ? 8.304 -5.358 -0.284 1.00 76.81 96 GLY A CA 1
ATOM 721 C C . GLY A 1 96 ? 6.830 -5.533 0.091 1.00 76.81 96 GLY A C 1
ATOM 722 O O . GLY A 1 96 ? 6.185 -4.595 0.553 1.00 76.81 96 GLY A O 1
ATOM 723 N N . TRP A 1 97 ? 6.296 -6.748 -0.050 1.00 84.00 97 TRP A N 1
ATOM 724 C CA . TRP A 1 97 ? 4.928 -7.088 0.343 1.00 84.00 97 TRP A CA 1
ATOM 725 C C . TRP A 1 97 ? 4.761 -7.304 1.857 1.00 84.00 97 TRP A C 1
ATOM 727 O O . TRP A 1 97 ? 3.633 -7.266 2.347 1.00 84.00 97 TRP A O 1
ATOM 737 N N . VAL A 1 98 ? 5.848 -7.516 2.613 1.00 88.06 98 VAL A N 1
ATOM 738 C CA . VAL A 1 98 ? 5.788 -7.902 4.035 1.00 88.06 98 VAL A CA 1
ATOM 739 C C . VAL A 1 98 ? 5.132 -6.823 4.908 1.00 88.06 98 VAL A C 1
ATOM 741 O O . VAL A 1 98 ? 4.187 -7.163 5.623 1.00 88.06 98 VAL A O 1
ATOM 744 N N . PRO A 1 99 ? 5.519 -5.530 4.843 1.00 84.88 99 PRO A N 1
ATOM 745 C CA . PRO A 1 99 ? 4.872 -4.499 5.657 1.00 84.88 99 PRO A CA 1
ATOM 746 C C . PRO A 1 99 ? 3.366 -4.396 5.379 1.00 84.88 99 PRO A C 1
ATOM 748 O O . PRO A 1 99 ? 2.568 -4.287 6.312 1.00 84.88 99 PRO A O 1
ATOM 751 N N . ALA A 1 100 ? 2.971 -4.513 4.105 1.00 88.06 100 ALA A N 1
ATOM 752 C CA . ALA A 1 100 ? 1.573 -4.486 3.688 1.00 88.06 100 ALA A CA 1
ATOM 753 C C . ALA A 1 100 ? 0.789 -5.711 4.198 1.00 88.06 100 ALA A C 1
ATOM 755 O O . ALA A 1 100 ? -0.332 -5.565 4.685 1.00 88.06 100 ALA A O 1
ATOM 756 N N . ALA A 1 101 ? 1.378 -6.911 4.148 1.00 90.25 101 ALA A N 1
ATOM 757 C CA . ALA A 1 101 ? 0.759 -8.134 4.660 1.00 90.25 101 ALA A CA 1
ATOM 758 C C . ALA A 1 101 ? 0.583 -8.106 6.185 1.00 90.25 101 ALA A C 1
ATOM 760 O O . ALA A 1 101 ? -0.447 -8.546 6.694 1.00 90.25 101 ALA A O 1
ATOM 761 N N . LEU A 1 102 ? 1.534 -7.519 6.917 1.00 91.12 102 LEU A N 1
ATOM 762 C CA . LEU A 1 102 ? 1.455 -7.365 8.373 1.00 91.12 102 LEU A CA 1
ATOM 763 C C . LEU A 1 102 ? 0.348 -6.400 8.828 1.00 91.12 102 LEU A C 1
ATOM 765 O O . LEU A 1 102 ? -0.054 -6.431 9.990 1.00 91.12 102 LEU A O 1
ATOM 769 N N . LEU A 1 103 ? -0.229 -5.599 7.927 1.00 92.12 103 LEU A N 1
ATOM 770 C CA . LEU A 1 103 ? -1.421 -4.807 8.234 1.00 92.12 103 LEU A CA 1
ATOM 771 C C . LEU A 1 103 ? -2.696 -5.670 8.341 1.00 92.12 103 LEU A C 1
ATOM 773 O O . LEU A 1 103 ? -3.647 -5.287 9.028 1.00 92.12 103 LEU A O 1
ATOM 777 N N . LEU A 1 104 ? -2.739 -6.839 7.689 1.00 90.38 104 LEU A N 1
ATOM 778 C CA . LEU A 1 104 ? -3.889 -7.751 7.719 1.00 90.38 104 LEU A CA 1
ATOM 779 C C . LEU A 1 104 ? -4.241 -8.251 9.132 1.00 90.38 104 LEU A C 1
ATOM 781 O O . LEU A 1 104 ? -5.407 -8.098 9.510 1.00 90.38 104 LEU A O 1
ATOM 785 N N . PRO A 1 105 ? -3.304 -8.791 9.941 1.00 90.44 105 PRO A N 1
ATOM 786 C CA . PRO A 1 105 ? -3.619 -9.230 11.299 1.00 90.44 105 PRO A CA 1
ATOM 787 C C . PRO A 1 105 ? -4.094 -8.078 12.193 1.00 90.44 105 PRO A C 1
ATOM 789 O O . PRO A 1 105 ? -5.039 -8.260 12.960 1.00 90.44 105 PRO A O 1
ATOM 792 N N . VAL A 1 106 ? -3.540 -6.867 12.040 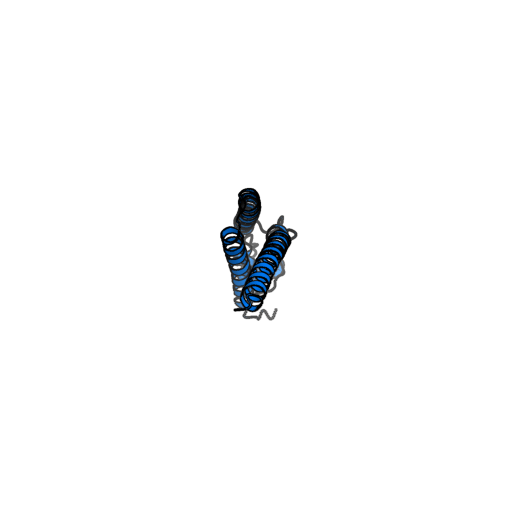1.00 90.38 106 VAL A N 1
ATOM 793 C CA . VAL A 1 106 ? -4.012 -5.679 12.778 1.00 90.38 106 VAL A CA 1
ATOM 794 C C . VAL A 1 106 ? -5.481 -5.390 12.459 1.00 90.38 106 VAL A C 1
ATOM 796 O O . VAL A 1 106 ? -6.296 -5.186 13.359 1.00 90.38 106 VAL A O 1
ATOM 799 N N . ARG A 1 107 ? -5.860 -5.426 11.177 1.00 90.12 107 ARG A N 1
ATOM 800 C CA . ARG A 1 107 ? -7.256 -5.216 10.763 1.00 90.12 107 ARG A CA 1
ATOM 801 C C . ARG A 1 107 ? -8.177 -6.346 11.214 1.00 90.12 107 ARG A C 1
ATOM 803 O O . ARG A 1 107 ? -9.331 -6.073 11.541 1.00 90.12 107 ARG A O 1
ATOM 810 N N . ALA A 1 108 ? -7.700 -7.590 11.219 1.00 90.38 108 ALA A N 1
ATOM 811 C CA . ALA A 1 108 ? -8.462 -8.729 11.723 1.00 90.38 108 ALA A CA 1
ATOM 812 C C . ALA A 1 108 ? -8.784 -8.554 13.215 1.00 90.38 108 ALA A C 1
ATOM 814 O O . ALA A 1 108 ? -9.942 -8.699 13.607 1.00 90.38 108 ALA A O 1
ATOM 815 N N . LEU A 1 109 ? -7.798 -8.129 14.012 1.00 90.31 109 LEU A N 1
ATOM 816 C CA . LEU A 1 109 ? -7.974 -7.853 15.436 1.00 90.31 109 LEU A CA 1
ATOM 817 C C . LEU A 1 109 ? -8.959 -6.701 15.685 1.00 90.31 109 LEU A C 1
ATOM 819 O O . LEU A 1 109 ? -9.879 -6.837 16.491 1.00 90.31 109 LEU A O 1
ATOM 823 N N . GLN A 1 110 ? -8.822 -5.595 14.946 1.00 91.31 110 GLN A N 1
ATOM 824 C CA . GLN A 1 110 ? -9.751 -4.462 15.034 1.00 91.31 110 GLN A CA 1
ATOM 825 C C . GLN A 1 110 ? -11.195 -4.881 14.717 1.00 91.31 110 GLN A C 1
ATOM 827 O O . GLN A 1 110 ? -12.115 -4.531 15.450 1.00 91.31 110 GLN A O 1
ATOM 832 N N . ARG A 1 111 ? -11.403 -5.677 13.658 1.00 90.75 111 ARG A N 1
ATOM 833 C CA . ARG A 1 111 ? -12.738 -6.168 13.273 1.00 90.75 111 ARG A CA 1
ATOM 834 C C . ARG A 1 111 ? -13.340 -7.105 14.315 1.00 90.75 111 ARG A C 1
ATOM 836 O O . ARG A 1 111 ? -14.528 -6.985 14.599 1.00 90.75 111 ARG A O 1
ATOM 843 N N . ALA A 1 112 ? -12.546 -8.020 14.870 1.00 90.56 112 ALA A N 1
ATOM 844 C CA . ALA A 1 112 ? -13.007 -8.931 15.914 1.00 90.56 112 ALA A CA 1
ATOM 845 C C . ALA A 1 112 ? -13.480 -8.152 17.152 1.00 90.56 112 ALA A C 1
ATOM 847 O O . ALA A 1 112 ? -14.568 -8.405 17.664 1.00 90.56 112 ALA A O 1
ATOM 848 N N . ARG A 1 113 ? -12.718 -7.133 17.569 1.00 91.19 113 ARG A N 1
ATOM 849 C CA . ARG A 1 113 ? -13.101 -6.232 18.664 1.00 91.19 113 ARG A CA 1
ATOM 850 C C . ARG A 1 113 ? -14.411 -5.496 18.374 1.00 91.19 113 ARG A C 1
ATOM 852 O O . ARG A 1 113 ? -15.309 -5.499 19.210 1.00 91.19 113 ARG A O 1
ATOM 859 N N . ASP A 1 114 ? -14.542 -4.903 17.189 1.00 90.50 114 ASP A N 1
ATOM 860 C CA . ASP A 1 114 ? -15.751 -4.163 16.808 1.00 90.50 114 ASP A CA 1
ATOM 861 C C . ASP A 1 114 ? -16.999 -5.071 16.791 1.00 90.50 114 ASP A C 1
ATOM 863 O O . ASP A 1 114 ? -18.100 -4.620 17.104 1.00 90.50 114 ASP A O 1
ATOM 867 N N . GLN A 1 115 ? -16.849 -6.357 16.449 1.00 91.88 115 GLN A N 1
ATOM 868 C CA . GLN A 1 115 ? -17.938 -7.339 16.500 1.00 91.88 115 GLN A CA 1
ATOM 869 C C . GLN A 1 115 ? -18.367 -7.678 17.930 1.00 91.88 115 GLN A C 1
ATOM 871 O O . GLN A 1 115 ? -19.566 -7.815 18.170 1.00 91.88 115 GLN A O 1
ATOM 876 N N . VAL A 1 116 ? -17.422 -7.801 18.867 1.00 92.75 116 VAL A N 1
ATOM 877 C CA . VAL A 1 116 ? -17.727 -8.047 20.288 1.00 92.75 116 VAL A CA 1
ATOM 878 C C . VAL A 1 116 ? -18.524 -6.879 20.864 1.00 92.75 116 VAL A C 1
ATOM 880 O O . VAL A 1 116 ? -19.628 -7.091 21.355 1.00 92.75 116 VAL A O 1
ATOM 883 N N . ILE A 1 117 ? -18.045 -5.647 20.668 1.00 90.75 117 ILE A N 1
ATOM 884 C CA . ILE A 1 117 ? -18.727 -4.435 21.150 1.00 90.75 117 ILE A CA 1
ATOM 885 C C . ILE A 1 117 ? -20.141 -4.332 20.560 1.00 90.75 117 ILE A C 1
ATOM 887 O O . ILE A 1 117 ? -21.103 -4.055 21.270 1.00 90.75 117 ILE A O 1
ATOM 891 N N . ARG A 1 118 ? -20.305 -4.596 19.256 1.00 90.25 118 ARG A N 1
ATOM 892 C CA . ARG A 1 118 ? -21.631 -4.579 18.612 1.00 90.25 118 ARG A CA 1
ATOM 893 C C . ARG A 1 118 ? -22.587 -5.620 19.193 1.00 90.25 118 ARG A C 1
ATOM 895 O O . ARG A 1 118 ? -23.780 -5.344 19.278 1.00 90.25 118 ARG A O 1
ATOM 902 N N . ARG A 1 119 ? -22.089 -6.806 19.558 1.00 91.56 119 ARG A N 1
ATOM 903 C CA . ARG A 1 119 ? -22.900 -7.862 20.183 1.00 91.56 119 ARG A CA 1
ATOM 904 C C . ARG A 1 119 ? -23.338 -7.464 21.588 1.00 91.56 119 ARG A C 1
ATOM 906 O O . ARG A 1 119 ? -24.513 -7.617 21.891 1.00 91.56 119 ARG A O 1
ATOM 913 N N . GLU A 1 120 ? -22.431 -6.926 22.398 1.00 91.62 120 GLU A N 1
ATOM 914 C CA . GLU A 1 120 ? -22.736 -6.446 23.754 1.00 91.62 120 GLU A CA 1
ATOM 915 C C . GLU A 1 120 ? -23.806 -5.350 23.724 1.00 91.62 120 GLU A C 1
ATOM 917 O O . GLU A 1 120 ? -24.857 -5.493 24.344 1.00 91.62 120 GLU A O 1
ATOM 922 N N . VAL A 1 121 ? -23.619 -4.325 22.886 1.00 90.62 121 VAL A N 1
ATOM 923 C CA . VAL A 1 121 ? -24.599 -3.239 22.728 1.00 90.62 121 VAL A CA 1
ATOM 924 C C . VAL A 1 121 ? -25.965 -3.767 22.270 1.00 90.62 121 VAL A C 1
ATOM 926 O O . VAL A 1 121 ? -26.996 -3.301 22.754 1.00 90.62 121 VAL A O 1
ATOM 929 N N . ALA A 1 122 ? -26.005 -4.739 21.352 1.00 88.81 122 ALA A N 1
ATOM 930 C CA . ALA A 1 122 ? -27.261 -5.329 20.885 1.00 88.81 122 ALA A CA 1
ATOM 931 C C . ALA A 1 122 ? -27.989 -6.124 21.984 1.00 88.81 122 ALA A C 1
ATOM 933 O O . ALA A 1 122 ? -29.218 -6.064 22.064 1.00 88.81 122 ALA A O 1
ATOM 934 N N . LEU A 1 123 ? -27.248 -6.843 22.834 1.00 91.00 123 LEU A N 1
ATOM 935 C CA . LEU A 1 123 ? -27.810 -7.562 23.978 1.00 91.00 123 LEU A CA 1
ATOM 936 C C . LEU A 1 123 ? -28.411 -6.591 24.997 1.00 91.00 123 LEU A C 1
ATOM 938 O O . LEU A 1 123 ? -29.554 -6.788 25.408 1.00 91.00 123 LEU A O 1
ATOM 942 N N . ASP A 1 124 ? -27.702 -5.512 25.327 1.00 88.88 124 ASP A N 1
ATOM 943 C CA . ASP A 1 124 ? -28.193 -4.493 26.260 1.00 88.88 124 ASP A CA 1
ATOM 944 C C . ASP A 1 124 ? -29.498 -3.852 25.767 1.00 88.88 124 ASP A C 1
ATOM 946 O O . ASP A 1 124 ? -30.464 -3.725 26.522 1.00 88.88 124 ASP A O 1
ATOM 950 N N . HIS A 1 125 ? -29.579 -3.524 24.473 1.00 85.50 125 HIS A N 1
ATOM 951 C CA . HIS A 1 125 ? -30.806 -2.984 23.878 1.00 85.50 125 HIS A CA 1
ATOM 952 C C . HIS A 1 125 ? -31.961 -3.999 23.899 1.00 85.50 125 HIS A C 1
ATOM 954 O O . HIS A 1 125 ? -33.098 -3.629 24.196 1.00 85.50 125 HIS A O 1
ATOM 960 N N . GLY A 1 126 ? -31.691 -5.281 23.631 1.00 82.31 126 GLY A N 1
ATOM 961 C CA . GLY A 1 126 ? -32.701 -6.341 23.712 1.00 82.31 126 GLY A CA 1
ATOM 962 C C . GLY A 1 126 ? -33.249 -6.539 25.131 1.00 82.31 126 GLY A C 1
ATOM 963 O O . GLY A 1 126 ? -34.458 -6.697 25.314 1.00 82.31 126 GLY A O 1
ATOM 964 N N . ILE A 1 127 ? -32.378 -6.467 26.142 1.00 80.12 127 ILE A N 1
ATOM 965 C CA . ILE A 1 127 ? -32.758 -6.566 27.558 1.00 80.12 127 ILE A CA 1
ATOM 966 C C . ILE A 1 127 ? -33.630 -5.372 27.976 1.00 80.12 127 ILE A C 1
ATOM 968 O O . ILE A 1 127 ? -34.641 -5.562 28.659 1.00 80.12 127 ILE A O 1
ATOM 972 N N . LEU A 1 128 ? -33.293 -4.151 27.543 1.00 77.12 128 LEU A N 1
ATOM 973 C CA . LEU A 1 128 ? -34.085 -2.953 27.850 1.00 77.12 128 LEU A CA 1
ATOM 974 C C . LEU A 1 128 ? -35.509 -3.034 27.279 1.00 77.12 128 LEU A C 1
ATOM 976 O O . LEU A 1 128 ? -36.472 -2.707 27.978 1.00 77.12 128 LEU A O 1
ATOM 980 N N . LEU A 1 129 ? -35.663 -3.536 26.050 1.00 78.88 129 LEU A N 1
ATOM 981 C CA . LEU A 1 129 ? -36.978 -3.713 25.424 1.00 78.88 129 LEU A CA 1
ATOM 982 C C . LEU A 1 129 ? -37.831 -4.776 26.138 1.00 78.88 129 LEU A C 1
ATOM 984 O O . LEU A 1 129 ? -39.034 -4.579 26.311 1.00 78.88 129 LEU A O 1
ATOM 988 N N . GLN A 1 130 ? -37.226 -5.867 26.621 1.00 74.69 130 GLN A N 1
ATOM 989 C CA . GLN A 1 130 ? -37.942 -6.868 27.426 1.00 74.69 130 GLN A CA 1
ATOM 990 C C . GLN A 1 130 ? -38.354 -6.360 28.814 1.00 74.69 130 GLN A C 1
ATOM 992 O O . GLN A 1 130 ? -39.365 -6.812 29.352 1.00 74.69 130 GLN A O 1
ATOM 997 N N . ARG A 1 131 ? -37.588 -5.446 29.421 1.00 72.25 131 ARG A N 1
ATOM 998 C CA . ARG A 1 131 ? -37.935 -4.869 30.729 1.00 72.25 131 ARG A CA 1
ATOM 999 C C . ARG A 1 131 ? -39.145 -3.942 30.642 1.00 72.25 131 ARG A C 1
ATOM 1001 O O . ARG A 1 131 ? -40.000 -3.994 31.519 1.00 72.25 131 ARG A O 1
ATOM 1008 N N . HIS A 1 132 ? -39.244 -3.144 29.578 1.00 70.25 132 HIS A N 1
ATOM 1009 C CA . HIS A 1 132 ? -40.380 -2.242 29.374 1.00 70.25 132 HIS A CA 1
ATOM 1010 C C . HIS A 1 132 ? -41.690 -2.966 29.040 1.00 70.25 132 HIS A C 1
ATOM 1012 O O . HIS A 1 132 ? -42.750 -2.477 29.418 1.00 70.25 132 HIS A O 1
ATOM 1018 N N . SER A 1 133 ? -41.647 -4.139 28.397 1.00 75.06 133 SER A N 1
ATOM 1019 C CA . SER A 1 133 ? -42.869 -4.899 28.086 1.00 75.06 133 SER A CA 1
ATOM 1020 C C . SER A 1 133 ? -43.461 -5.659 29.280 1.00 75.06 133 SER A C 1
ATOM 1022 O O . SER A 1 133 ? -44.609 -6.088 29.218 1.00 75.06 133 SER A O 1
ATOM 1024 N N . LYS A 1 134 ? -42.699 -5.829 30.369 1.00 70.69 134 LYS A N 1
ATOM 1025 C CA . LYS A 1 134 ? -43.096 -6.602 31.556 1.00 70.69 134 LYS A CA 1
ATOM 1026 C C . LYS A 1 134 ? -43.572 -5.756 32.740 1.00 70.69 134 LYS A C 1
ATOM 1028 O O . LYS A 1 134 ? -43.694 -6.315 33.820 1.00 70.69 134 LYS A O 1
ATOM 1033 N N . SER A 1 135 ? -43.833 -4.457 32.574 1.00 58.84 135 SER A N 1
ATOM 1034 C CA . SER A 1 135 ? -44.462 -3.626 33.614 1.00 58.84 135 SER A CA 1
ATOM 1035 C C . SER A 1 135 ? -45.988 -3.744 33.509 1.00 58.84 135 SER A C 1
ATOM 1037 O O . SER A 1 135 ? -46.559 -3.090 32.635 1.00 58.84 135 SER A O 1
ATOM 1039 N N . PRO A 1 136 ? -46.669 -4.560 34.337 1.00 64.50 136 PRO A N 1
ATOM 1040 C CA . PRO A 1 136 ? -48.121 -4.635 34.333 1.00 64.50 136 PRO A CA 1
ATOM 1041 C C . PRO A 1 136 ? -48.666 -3.423 35.100 1.00 64.50 136 PRO A C 1
ATOM 1043 O O . PRO A 1 136 ? -48.158 -3.087 36.171 1.00 64.50 136 PRO A O 1
ATOM 1046 N N . SER A 1 137 ? -49.661 -2.762 34.514 1.00 70.75 137 SER A N 1
ATOM 1047 C CA . SER A 1 137 ? -50.541 -1.788 35.173 1.00 70.75 137 SER A CA 1
ATOM 1048 C C . SER A 1 137 ? -51.362 -2.430 36.282 1.00 70.75 137 SER A C 1
ATOM 1050 O O . SER A 1 137 ? -51.857 -3.552 36.016 1.00 70.75 137 SER A O 1
#

Secondary structure (DSSP, 8-state):
----SSS---SSHHHHHHHTTTPPP--HHHHHHHHHHHHHHHHHHHHHHHHHHHHHHHHHT--SHHHHHHHHHHHHHHHHHHHHHHH--TTTTTTTTHHHHHHHHHHHHHHHHHHHHHHHHHHHHHHHHHHHHT---